Protein AF-A0A6P1CXA8-F1 (afdb_monomer_lite)

Organism: NCBI:txid135487

Structure (mmCIF, N/CA/C/O backbone):
data_AF-A0A6P1CXA8-F1
#
_entry.id   AF-A0A6P1CXA8-F1
#
loop_
_atom_site.group_PDB
_atom_site.id
_atom_site.type_symbol
_atom_site.label_atom_id
_atom_site.label_alt_id
_atom_site.label_comp_id
_atom_site.label_asym_id
_atom_site.label_entity_id
_atom_site.label_seq_id
_atom_site.pdbx_PDB_ins_code
_atom_site.Cartn_x
_atom_site.Cartn_y
_atom_site.Cartn_z
_atom_site.occupancy
_atom_site.B_iso_or_equiv
_atom_site.auth_seq_id
_atom_site.auth_comp_id
_atom_site.auth_asym_id
_atom_site.auth_atom_id
_atom_site.pdbx_PDB_model_num
ATOM 1 N N . ASP A 1 1 ? 8.301 2.973 -33.277 1.00 52.50 1 ASP A N 1
ATOM 2 C CA . ASP A 1 1 ? 8.075 2.014 -32.179 1.00 52.50 1 ASP A CA 1
ATOM 3 C C . ASP A 1 1 ? 9.432 1.577 -31.630 1.00 52.50 1 ASP A C 1
ATOM 5 O O . ASP A 1 1 ? 10.358 1.504 -32.428 1.00 52.50 1 ASP A O 1
ATOM 9 N N . ARG A 1 2 ? 9.529 1.312 -30.317 1.00 63.28 2 ARG A N 1
ATOM 10 C CA . ARG A 1 2 ? 10.730 1.072 -29.460 1.00 63.28 2 ARG A CA 1
ATOM 11 C C . ARG A 1 2 ? 11.282 2.288 -28.688 1.00 63.28 2 ARG A C 1
ATOM 13 O O . ARG A 1 2 ? 12.336 2.824 -28.995 1.00 63.28 2 ARG A O 1
ATOM 20 N N . GLY A 1 3 ? 10.557 2.681 -27.638 1.00 76.62 3 GLY A N 1
ATOM 21 C CA . GLY A 1 3 ? 11.050 3.566 -26.570 1.00 76.62 3 GLY A CA 1
ATOM 22 C C . GLY A 1 3 ? 11.523 2.787 -25.334 1.00 76.62 3 GLY A C 1
ATOM 23 O O . GLY A 1 3 ? 11.556 1.557 -25.342 1.00 76.62 3 GLY A O 1
ATOM 24 N N . ARG A 1 4 ? 11.826 3.503 -24.245 1.00 83.69 4 ARG A N 1
ATOM 25 C CA . ARG A 1 4 ? 12.276 2.951 -22.950 1.00 83.69 4 ARG A CA 1
ATOM 26 C C . ARG A 1 4 ? 11.354 1.841 -22.418 1.00 83.69 4 ARG A C 1
ATOM 28 O O . ARG A 1 4 ? 10.128 1.944 -22.518 1.00 83.69 4 ARG A O 1
ATOM 35 N N . ARG A 1 5 ? 11.938 0.792 -21.826 1.00 87.31 5 ARG A N 1
ATOM 36 C CA . ARG A 1 5 ? 11.239 -0.325 -21.162 1.00 87.31 5 ARG A CA 1
ATOM 37 C C . ARG A 1 5 ? 11.982 -0.731 -19.889 1.00 87.31 5 ARG A C 1
ATOM 39 O O . ARG A 1 5 ? 13.204 -0.643 -19.843 1.00 87.31 5 ARG A O 1
ATOM 46 N N . THR A 1 6 ? 11.239 -1.218 -18.900 1.00 88.75 6 THR A N 1
ATOM 47 C CA . THR A 1 6 ? 11.791 -1.776 -17.658 1.00 88.75 6 THR A CA 1
ATOM 48 C C . THR A 1 6 ? 11.460 -3.259 -17.590 1.00 88.75 6 THR A C 1
ATOM 50 O O . THR A 1 6 ? 10.306 -3.645 -17.782 1.00 88.75 6 THR A O 1
ATOM 53 N N . PHE A 1 7 ? 12.456 -4.087 -17.281 1.00 88.06 7 PHE A N 1
ATOM 54 C CA . PHE A 1 7 ? 12.311 -5.536 -17.155 1.00 88.06 7 PHE A CA 1
ATOM 55 C C . PHE A 1 7 ? 12.581 -5.972 -15.713 1.00 88.06 7 PHE A C 1
ATOM 57 O O . PHE A 1 7 ? 13.481 -5.455 -15.055 1.00 88.06 7 PHE A O 1
ATOM 64 N N . ARG A 1 8 ? 11.804 -6.938 -15.212 1.00 86.38 8 ARG A N 1
ATOM 65 C CA . ARG A 1 8 ? 12.091 -7.590 -13.926 1.00 86.38 8 ARG A CA 1
ATOM 66 C C . ARG A 1 8 ? 13.130 -8.674 -14.168 1.00 86.38 8 ARG A C 1
ATOM 68 O O . ARG A 1 8 ? 12.846 -9.606 -14.913 1.00 86.38 8 ARG A O 1
ATOM 75 N N . VAL A 1 9 ? 14.282 -8.567 -13.510 1.00 92.12 9 VAL A N 1
ATOM 76 C CA . VAL A 1 9 ? 15.401 -9.514 -13.665 1.00 92.12 9 VAL A CA 1
ATOM 77 C C . VAL A 1 9 ? 14.955 -10.960 -13.432 1.00 92.12 9 VAL A C 1
ATOM 79 O O . VAL A 1 9 ? 15.255 -11.827 -14.239 1.00 92.12 9 VAL A O 1
ATOM 82 N N . GLU A 1 10 ? 14.138 -11.208 -12.405 1.00 94.06 10 GLU A N 1
ATOM 83 C CA . GLU A 1 10 ? 13.606 -12.546 -12.082 1.00 94.06 10 GLU A CA 1
ATOM 84 C C . GLU A 1 10 ? 12.730 -13.175 -13.186 1.00 94.06 10 GLU A C 1
ATOM 86 O O . GLU A 1 10 ? 12.424 -14.360 -13.122 1.00 94.06 10 GLU A O 1
ATOM 91 N N . ARG A 1 11 ? 12.268 -12.385 -14.168 1.00 93.19 11 ARG A N 1
ATOM 92 C CA . ARG A 1 11 ? 11.423 -12.849 -15.281 1.00 93.19 11 ARG A CA 1
ATOM 93 C C . ARG A 1 11 ? 12.206 -13.096 -16.570 1.00 93.19 11 ARG A C 1
ATOM 95 O O . ARG A 1 11 ? 11.597 -13.432 -17.582 1.00 93.19 11 ARG A O 1
ATOM 102 N N . ILE A 1 12 ? 13.520 -12.897 -16.556 1.00 95.00 12 ILE A N 1
ATOM 103 C CA . ILE A 1 12 ? 14.384 -13.179 -17.700 1.00 95.00 12 ILE A CA 1
ATOM 104 C C . ILE A 1 12 ? 14.704 -14.674 -17.675 1.00 95.00 12 ILE A C 1
ATOM 106 O O . ILE A 1 12 ? 15.394 -15.144 -16.775 1.00 95.00 12 ILE A O 1
ATOM 110 N N . SER A 1 13 ? 14.181 -15.424 -18.646 1.00 96.94 13 SER A N 1
ATOM 111 C CA . SER A 1 13 ? 14.461 -16.859 -18.776 1.00 96.94 13 SER A CA 1
ATOM 112 C C . SER A 1 13 ? 15.841 -17.137 -19.370 1.00 96.94 13 SER A C 1
ATOM 114 O O . SER A 1 13 ? 16.468 -18.130 -19.023 1.00 96.94 13 SER A O 1
ATOM 116 N N . GLU A 1 14 ? 16.306 -16.267 -20.267 1.00 96.19 14 GLU A N 1
ATOM 117 C CA . GLU A 1 14 ? 17.584 -16.384 -20.964 1.00 96.19 14 GLU A CA 1
ATOM 118 C C . GLU A 1 14 ? 18.122 -14.989 -21.309 1.00 96.19 14 GLU A C 1
ATOM 120 O O . GLU A 1 14 ? 17.353 -14.074 -21.614 1.00 96.19 14 GLU A O 1
ATOM 125 N N . MET A 1 15 ? 19.445 -14.829 -21.260 1.00 93.94 15 MET A N 1
ATOM 126 C CA . MET A 1 15 ? 20.153 -13.615 -21.660 1.00 93.94 15 MET A CA 1
ATOM 127 C C . MET A 1 15 ? 21.355 -14.007 -22.520 1.00 93.94 15 MET A C 1
ATOM 129 O O . MET A 1 15 ? 22.243 -14.716 -22.052 1.00 93.94 15 MET A O 1
ATOM 133 N N . VAL A 1 16 ? 21.393 -13.521 -23.761 1.00 95.81 16 VAL A N 1
ATOM 134 C CA . VAL A 1 16 ? 22.492 -13.766 -24.704 1.00 95.81 16 VAL A C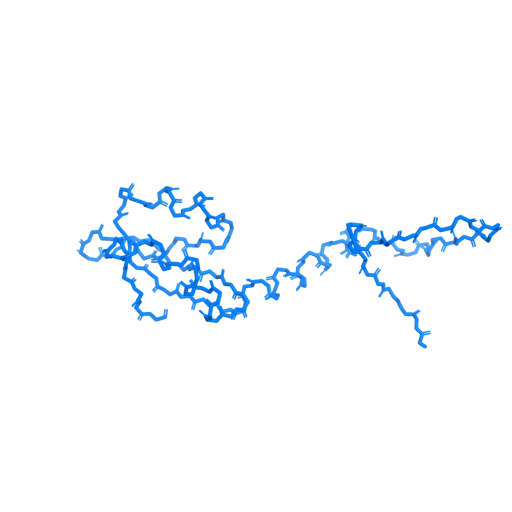A 1
ATOM 135 C C . VAL A 1 16 ? 23.256 -12.465 -24.916 1.00 95.81 16 VAL A C 1
ATOM 137 O O . VAL A 1 16 ? 22.669 -11.451 -25.290 1.00 95.81 16 VAL A O 1
ATOM 140 N N . VAL A 1 17 ? 24.567 -12.492 -24.678 1.00 94.38 17 VAL A N 1
ATOM 141 C CA . VAL A 1 17 ? 25.457 -11.367 -24.990 1.00 94.38 17 VAL A CA 1
ATOM 142 C C . VAL A 1 17 ? 25.752 -11.386 -26.487 1.00 94.38 17 VAL A C 1
ATOM 144 O O . VAL A 1 17 ? 26.207 -12.399 -27.017 1.00 94.38 17 VAL A O 1
ATOM 147 N N . THR A 1 18 ? 25.483 -10.277 -27.170 1.00 94.62 18 THR A N 1
ATOM 148 C CA . THR A 1 18 ? 25.767 -10.108 -28.600 1.00 94.62 18 THR A CA 1
ATOM 149 C C . THR A 1 18 ? 27.090 -9.366 -28.805 1.00 94.62 18 THR A C 1
ATOM 151 O O . THR A 1 18 ? 27.673 -8.830 -27.865 1.00 94.62 18 THR A O 1
ATOM 154 N N . ALA A 1 19 ? 27.574 -9.327 -30.049 1.00 95.81 19 ALA A N 1
ATOM 155 C CA . ALA A 1 19 ? 28.716 -8.492 -30.432 1.00 95.81 19 ALA A CA 1
ATOM 156 C C . ALA A 1 19 ? 28.318 -7.029 -30.729 1.00 95.81 19 ALA A C 1
ATOM 158 O O . ALA A 1 19 ? 29.151 -6.247 -31.179 1.00 95.81 19 ALA A O 1
ATOM 159 N N . GLU A 1 20 ? 27.047 -6.670 -30.532 1.00 94.88 20 GLU A N 1
ATOM 160 C CA . GLU A 1 20 ? 26.534 -5.328 -30.801 1.00 94.88 20 GLU A CA 1
ATOM 161 C C . GLU A 1 20 ? 26.816 -4.399 -29.617 1.00 94.88 20 GLU A C 1
ATOM 163 O O . GLU A 1 20 ? 26.610 -4.761 -28.457 1.00 94.88 20 GLU A O 1
ATOM 168 N N . THR A 1 21 ? 27.248 -3.175 -29.914 1.00 92.38 21 THR A N 1
ATOM 169 C CA . THR A 1 21 ? 27.422 -2.125 -28.907 1.00 92.38 21 THR A CA 1
ATOM 170 C C . THR A 1 21 ? 26.118 -1.354 -28.741 1.00 92.38 21 THR A C 1
ATOM 172 O O . THR A 1 21 ? 25.514 -0.929 -29.724 1.00 92.38 21 THR A O 1
ATOM 175 N N . ALA A 1 22 ? 25.695 -1.151 -27.494 1.00 88.12 22 ALA A N 1
ATOM 176 C CA . ALA A 1 22 ? 24.591 -0.260 -27.163 1.00 88.12 22 ALA A CA 1
ATOM 177 C C . ALA A 1 22 ? 25.138 1.081 -26.660 1.00 88.12 22 ALA A C 1
ATOM 179 O O . ALA A 1 22 ? 25.819 1.123 -25.634 1.00 88.12 22 ALA A O 1
ATOM 180 N N . ASP A 1 23 ? 24.798 2.170 -27.347 1.00 89.12 23 ASP A N 1
ATOM 181 C CA . ASP A 1 23 ? 25.140 3.522 -26.910 1.00 89.12 23 ASP A CA 1
ATOM 182 C C . ASP A 1 23 ? 24.076 4.057 -25.947 1.00 89.12 23 ASP A C 1
ATOM 184 O O . ASP A 1 23 ? 22.873 4.044 -26.229 1.00 89.12 23 ASP A O 1
ATOM 188 N N . ARG A 1 24 ? 24.516 4.538 -24.781 1.00 87.31 24 ARG A N 1
ATOM 189 C CA . ARG A 1 24 ? 23.638 5.241 -23.842 1.00 87.31 24 ARG A CA 1
ATOM 190 C C . ARG A 1 24 ? 23.393 6.661 -24.373 1.00 87.31 24 ARG A C 1
ATOM 192 O O . ARG A 1 24 ? 24.377 7.359 -24.604 1.00 87.31 24 ARG A O 1
ATOM 199 N N . PRO A 1 25 ? 22.133 7.120 -24.497 1.00 90.00 25 PRO A N 1
ATOM 200 C CA . PRO A 1 25 ? 21.851 8.504 -24.876 1.00 90.00 25 PRO A CA 1
ATOM 201 C C . PRO A 1 25 ? 22.510 9.495 -23.906 1.00 90.00 25 PRO A C 1
ATOM 203 O O . PRO A 1 25 ? 22.459 9.287 -22.690 1.00 90.00 25 PRO A O 1
ATOM 206 N N . GLU A 1 26 ? 23.127 10.555 -24.434 1.00 89.69 26 GLU A N 1
ATOM 207 C CA . GLU A 1 26 ? 23.880 11.542 -23.639 1.00 89.69 26 GLU A CA 1
ATOM 208 C C . GLU A 1 26 ? 23.001 12.282 -22.620 1.00 89.69 26 GLU A C 1
ATOM 210 O O . GLU A 1 26 ? 23.459 12.634 -21.535 1.00 89.69 26 GLU A O 1
ATOM 215 N N . ASP A 1 27 ? 21.724 12.464 -22.943 1.00 90.44 27 ASP A N 1
ATOM 216 C CA . ASP A 1 27 ? 20.710 13.130 -22.129 1.00 90.44 27 ASP A CA 1
ATOM 217 C C . ASP A 1 27 ? 19.970 12.180 -21.169 1.00 90.44 27 ASP A C 1
ATOM 219 O O . ASP A 1 27 ? 19.047 12.592 -20.465 1.00 90.44 27 ASP A O 1
ATOM 223 N N . PHE A 1 28 ? 20.355 10.899 -21.102 1.00 89.38 28 PHE A N 1
ATOM 224 C CA . PHE A 1 28 ? 19.676 9.935 -20.241 1.00 89.38 28 PHE A CA 1
ATOM 225 C C . PHE A 1 28 ? 20.116 10.052 -18.775 1.00 89.38 28 PHE A C 1
ATOM 227 O O . PHE A 1 28 ? 21.146 9.494 -18.373 1.00 89.38 28 PHE A O 1
ATOM 234 N N . ASP A 1 29 ? 19.278 10.674 -17.944 1.00 92.06 29 ASP A N 1
ATOM 235 C CA . ASP A 1 29 ? 19.383 10.613 -16.483 1.00 92.06 29 ASP A CA 1
ATOM 236 C C . ASP A 1 29 ? 18.782 9.297 -15.948 1.00 92.06 29 ASP A C 1
ATOM 238 O O . ASP A 1 29 ? 17.577 9.041 -16.022 1.00 92.06 29 ASP A O 1
ATOM 242 N N . LEU A 1 30 ? 19.641 8.438 -15.384 1.00 89.75 30 LEU A N 1
ATOM 243 C CA . LEU A 1 30 ? 19.224 7.153 -14.816 1.00 89.75 30 LEU A CA 1
ATOM 244 C C . LEU A 1 30 ? 18.413 7.326 -13.527 1.00 89.75 30 LEU A C 1
ATOM 246 O O . LEU A 1 30 ? 17.487 6.552 -13.294 1.00 89.75 30 LEU A O 1
ATOM 250 N N . SER A 1 31 ? 18.768 8.299 -12.691 1.00 92.00 31 SER A N 1
ATOM 251 C CA . SER A 1 31 ? 18.114 8.530 -11.403 1.00 92.00 31 SER A CA 1
ATOM 252 C C . SER A 1 31 ? 16.689 9.018 -11.624 1.00 92.00 31 SER A C 1
ATOM 254 O O . SER A 1 31 ? 15.756 8.474 -11.035 1.00 92.00 31 SER A O 1
ATOM 256 N N . GLU A 1 32 ? 16.511 9.976 -12.536 1.00 92.00 32 GLU A N 1
ATOM 257 C CA . GLU A 1 32 ? 15.187 10.472 -12.914 1.00 92.00 32 GLU A CA 1
ATOM 258 C C . GLU A 1 32 ? 14.344 9.364 -13.561 1.00 92.00 32 GLU A C 1
ATOM 260 O O . GLU A 1 32 ? 13.201 9.121 -13.164 1.00 92.00 32 GLU A O 1
ATOM 265 N N . ALA A 1 33 ? 14.917 8.628 -14.519 1.00 90.31 33 ALA A N 1
ATOM 266 C CA . ALA A 1 33 ? 14.224 7.528 -15.179 1.00 90.31 33 ALA A CA 1
ATOM 267 C C . ALA A 1 33 ? 13.799 6.430 -14.194 1.00 90.31 33 ALA A C 1
ATOM 269 O O . ALA A 1 33 ? 12.707 5.872 -14.321 1.00 90.31 33 ALA A O 1
ATOM 270 N N . TRP A 1 34 ? 14.647 6.119 -13.214 1.00 90.56 34 TRP A N 1
ATOM 271 C CA . TRP A 1 34 ? 14.336 5.139 -12.183 1.00 90.56 34 TRP A CA 1
ATOM 272 C C . TRP A 1 34 ? 13.237 5.630 -11.241 1.00 90.56 34 TRP A C 1
ATOM 274 O O . TRP A 1 34 ? 12.312 4.870 -10.955 1.00 90.56 34 TRP A O 1
ATOM 284 N N . GLN A 1 35 ? 13.279 6.900 -10.827 1.00 89.88 35 GLN A N 1
ATOM 285 C CA . GLN A 1 35 ? 12.235 7.498 -9.996 1.00 89.88 35 GLN A CA 1
ATOM 286 C C . GLN A 1 35 ? 10.866 7.418 -10.684 1.00 89.88 35 GLN A C 1
ATOM 288 O O . GLN A 1 35 ? 9.917 6.919 -10.088 1.00 89.88 35 GLN A O 1
ATOM 293 N N . GLN A 1 36 ? 10.785 7.772 -11.971 1.00 89.38 36 GLN A N 1
ATOM 294 C CA . GLN A 1 36 ? 9.546 7.673 -12.756 1.00 89.38 36 GLN A CA 1
ATOM 295 C C . GLN A 1 36 ? 8.995 6.237 -12.814 1.00 89.38 36 GLN A C 1
ATOM 297 O O . GLN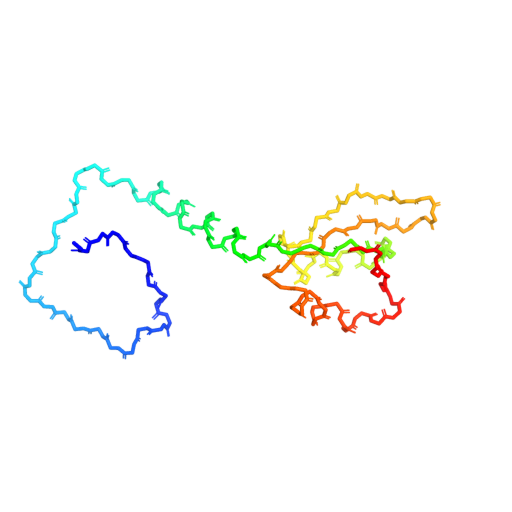 A 1 36 ? 7.787 6.020 -12.739 1.00 89.38 36 GLN A O 1
ATOM 302 N N . VAL A 1 37 ? 9.873 5.238 -12.953 1.00 88.06 37 VAL A N 1
ATOM 303 C CA . VAL A 1 37 ? 9.481 3.819 -12.961 1.00 88.06 37 VAL A CA 1
ATOM 304 C C . VAL A 1 37 ? 8.953 3.388 -11.597 1.00 88.06 37 VAL A C 1
ATOM 306 O O . VAL A 1 37 ? 7.937 2.695 -11.535 1.00 88.06 37 VAL A O 1
ATOM 309 N N . VAL A 1 38 ? 9.626 3.780 -10.513 1.00 85.88 38 VAL A N 1
ATOM 310 C CA . VAL A 1 38 ? 9.177 3.488 -9.148 1.00 85.88 38 VAL A CA 1
ATOM 311 C C . VAL A 1 38 ? 7.820 4.134 -8.901 1.00 85.88 38 VAL A C 1
ATOM 313 O O . VAL A 1 38 ? 6.898 3.428 -8.507 1.00 85.88 38 VAL A O 1
ATOM 316 N N . ASP A 1 39 ? 7.665 5.418 -9.212 1.00 85.44 39 ASP A N 1
ATOM 317 C CA . ASP A 1 39 ? 6.418 6.160 -9.019 1.00 85.44 39 ASP A CA 1
ATOM 318 C C . ASP A 1 39 ? 5.257 5.524 -9.788 1.00 85.44 39 ASP A C 1
ATOM 320 O O . ASP A 1 39 ? 4.172 5.334 -9.239 1.00 85.44 39 ASP A O 1
ATOM 324 N N . GLU A 1 40 ? 5.486 5.106 -11.034 1.00 83.44 40 GLU A N 1
ATOM 325 C CA . GLU A 1 40 ? 4.467 4.433 -11.839 1.00 83.44 40 GLU A CA 1
ATOM 326 C C . GLU A 1 40 ? 4.099 3.051 -11.277 1.00 83.44 40 GLU A C 1
ATOM 328 O O . GLU A 1 40 ? 2.927 2.660 -11.257 1.00 83.44 40 GLU A O 1
ATOM 333 N N . VAL A 1 41 ? 5.080 2.293 -10.781 1.00 79.81 41 VAL A N 1
ATOM 334 C CA . VAL A 1 41 ? 4.830 1.015 -10.102 1.00 79.81 41 VAL A CA 1
ATOM 335 C C . VAL A 1 41 ? 4.079 1.236 -8.784 1.00 79.81 41 VAL A C 1
ATOM 337 O O . VAL A 1 41 ? 3.170 0.465 -8.468 1.00 79.81 41 VAL A O 1
ATOM 340 N N . GLU A 1 42 ? 4.398 2.292 -8.037 1.00 77.94 42 GLU A N 1
ATOM 341 C CA . GLU A 1 42 ? 3.714 2.654 -6.794 1.00 77.94 42 GLU A CA 1
ATOM 342 C C . GLU A 1 42 ? 2.285 3.111 -7.007 1.00 77.94 42 GLU A C 1
ATOM 344 O O . GLU A 1 42 ? 1.387 2.674 -6.280 1.00 77.94 42 GLU A O 1
ATOM 349 N N . ARG A 1 43 ? 2.055 3.922 -8.038 1.00 75.12 43 ARG A N 1
ATOM 350 C CA . ARG A 1 43 ? 0.723 4.364 -8.437 1.00 75.12 43 ARG A CA 1
ATOM 351 C C . ARG A 1 43 ? -0.182 3.166 -8.694 1.00 75.12 43 ARG A C 1
ATOM 353 O O . ARG A 1 43 ? -1.299 3.130 -8.190 1.00 75.12 43 ARG A O 1
ATOM 360 N N . HIS A 1 44 ? 0.313 2.153 -9.406 1.00 72.44 44 HIS A N 1
ATOM 361 C CA . HIS A 1 44 ? -0.426 0.910 -9.632 1.00 72.44 44 HIS A CA 1
ATOM 362 C C . HIS A 1 44 ? -0.628 0.073 -8.362 1.00 72.44 44 HIS A C 1
ATOM 364 O O . HIS A 1 44 ? -1.613 -0.655 -8.259 1.00 72.44 44 HIS A O 1
ATOM 370 N N . ARG A 1 45 ? 0.292 0.150 -7.394 1.00 71.31 45 ARG A N 1
ATOM 371 C CA . ARG A 1 45 ? 0.218 -0.612 -6.138 1.00 71.31 45 ARG A CA 1
ATOM 372 C C . ARG A 1 45 ? -0.689 0.008 -5.078 1.00 71.31 45 ARG A C 1
ATOM 374 O O . ARG A 1 45 ? -1.052 -0.701 -4.147 1.00 71.31 45 ARG A O 1
ATOM 381 N N . SER A 1 46 ? -1.089 1.268 -5.239 1.00 77.69 46 SER A N 1
ATOM 382 C CA . SER A 1 46 ? -1.912 2.002 -4.267 1.00 77.69 46 SER A CA 1
ATOM 383 C C . SER A 1 46 ? -3.194 2.599 -4.866 1.00 77.69 46 SER A C 1
ATOM 385 O O . SER A 1 46 ? -3.683 3.613 -4.375 1.00 77.69 46 SER A O 1
ATOM 387 N N . THR A 1 47 ? -3.745 2.002 -5.927 1.00 85.12 47 THR A N 1
ATOM 388 C CA . THR A 1 47 ? -4.956 2.506 -6.608 1.00 85.12 47 THR A CA 1
ATOM 389 C C . THR A 1 47 ? -6.230 2.378 -5.776 1.00 85.12 47 THR A C 1
ATOM 391 O O . THR A 1 47 ? -7.157 3.158 -5.969 1.00 85.12 47 THR A O 1
ATOM 394 N N . THR A 1 48 ? -6.299 1.398 -4.873 1.00 91.88 48 THR A N 1
ATOM 395 C CA . THR A 1 48 ? -7.432 1.184 -3.965 1.00 91.88 48 THR A CA 1
ATOM 396 C C . THR A 1 48 ? -6.972 1.378 -2.528 1.00 91.88 48 THR A C 1
ATOM 398 O O . THR A 1 48 ? -5.875 0.953 -2.167 1.00 91.88 48 THR A O 1
ATOM 401 N N . ALA A 1 49 ? -7.820 1.984 -1.701 1.00 93.94 49 ALA A N 1
ATOM 402 C CA . ALA A 1 49 ? -7.606 2.125 -0.268 1.00 93.94 49 ALA A CA 1
ATOM 403 C C . ALA A 1 49 ? -8.824 1.590 0.488 1.00 93.94 49 ALA A C 1
ATOM 405 O O . ALA A 1 49 ? -9.944 1.829 0.049 1.00 93.94 49 ALA A O 1
ATOM 406 N N . ALA A 1 50 ? -8.596 0.925 1.620 1.00 96.81 50 ALA A N 1
ATOM 407 C CA . ALA A 1 50 ? -9.616 0.736 2.644 1.00 96.81 50 ALA A CA 1
ATOM 408 C C . ALA A 1 50 ? -9.257 1.550 3.885 1.00 96.81 50 ALA A C 1
ATOM 410 O O . ALA A 1 50 ? -8.103 1.560 4.326 1.00 96.81 50 ALA A O 1
ATOM 411 N N . THR A 1 51 ? -10.254 2.203 4.459 1.00 97.94 51 THR A N 1
ATOM 412 C CA . THR A 1 51 ? -10.187 2.827 5.772 1.00 97.94 51 THR A CA 1
ATOM 413 C C . THR A 1 51 ? -10.512 1.779 6.818 1.00 97.94 51 THR A C 1
ATOM 415 O O . THR A 1 51 ? -11.562 1.134 6.780 1.00 97.94 51 THR A O 1
ATOM 418 N N . VAL A 1 52 ? -9.603 1.620 7.770 1.00 98.06 52 VAL A N 1
ATOM 419 C CA . VAL A 1 52 ? -9.707 0.620 8.822 1.00 98.06 52 VAL A CA 1
ATOM 420 C C . VAL A 1 52 ? -9.533 1.237 10.197 1.00 98.06 52 VAL A C 1
ATOM 422 O O . VAL A 1 52 ? -8.746 2.168 10.386 1.00 98.06 52 VAL A O 1
ATOM 425 N N . LEU A 1 53 ? -10.263 0.697 11.166 1.00 98.31 53 LEU A N 1
ATOM 426 C CA . LEU A 1 53 ? -10.137 1.029 12.577 1.00 98.31 53 LEU A CA 1
ATOM 427 C C . LEU A 1 53 ? -9.459 -0.135 13.292 1.00 98.31 53 LEU A C 1
ATOM 429 O O . LEU A 1 53 ? -9.894 -1.283 13.192 1.00 98.31 53 LEU A O 1
ATOM 433 N N . ILE A 1 54 ? -8.389 0.164 14.022 1.00 98.25 54 ILE A N 1
ATOM 434 C CA . ILE A 1 54 ? -7.601 -0.829 14.754 1.00 98.25 54 ILE A CA 1
ATOM 435 C C . ILE A 1 54 ? -7.229 -0.302 16.138 1.00 98.25 54 ILE A C 1
ATOM 437 O O . ILE A 1 54 ? -7.037 0.896 16.327 1.00 98.25 54 ILE A O 1
ATOM 441 N N . SER A 1 55 ? -7.103 -1.181 17.132 1.00 97.88 55 SER A N 1
ATOM 442 C CA . SER A 1 55 ? -6.609 -0.758 18.447 1.00 97.88 55 SER A CA 1
ATOM 443 C C . SER A 1 55 ? -5.170 -0.229 18.364 1.00 97.88 55 SER A C 1
ATOM 445 O O . SER A 1 55 ? -4.335 -0.766 17.627 1.00 97.88 55 SER A O 1
ATOM 447 N N . ALA A 1 56 ? -4.839 0.773 19.184 1.00 96.56 56 ALA A N 1
ATOM 448 C CA . ALA A 1 56 ? -3.478 1.313 19.265 1.00 96.56 56 ALA A CA 1
ATOM 449 C C . ALA A 1 56 ? -2.423 0.231 19.577 1.00 96.56 56 ALA A C 1
ATOM 451 O O . ALA A 1 56 ? -1.293 0.304 19.098 1.00 96.56 56 ALA A O 1
ATOM 452 N N . ARG A 1 57 ? -2.812 -0.817 20.319 1.00 97.00 57 ARG A N 1
ATOM 453 C CA . ARG A 1 57 ? -1.961 -1.969 20.651 1.00 97.00 57 ARG A CA 1
ATOM 454 C C . ARG A 1 57 ? -1.512 -2.759 19.419 1.00 97.00 57 ARG A C 1
ATOM 456 O O . ARG A 1 57 ? -0.396 -3.267 19.404 1.00 97.00 57 ARG A O 1
ATOM 463 N N . LEU A 1 58 ? -2.378 -2.898 18.417 1.00 97.81 58 LEU A N 1
ATOM 464 C CA . LEU A 1 58 ? -2.117 -3.721 17.232 1.00 97.81 58 LEU A CA 1
ATOM 465 C C . LEU A 1 58 ? -1.568 -2.916 16.047 1.00 97.81 58 LEU A C 1
ATOM 467 O O . LEU A 1 58 ? -1.029 -3.501 15.107 1.00 97.81 58 LEU A O 1
ATOM 471 N N . LEU A 1 59 ? -1.638 -1.584 16.107 1.00 97.50 59 LEU A N 1
ATOM 472 C CA . LEU A 1 59 ? -1.127 -0.693 15.067 1.00 97.50 59 LEU A CA 1
ATOM 473 C C . LEU A 1 59 ? 0.329 -0.990 14.642 1.00 97.50 59 LEU A C 1
ATOM 475 O O . LEU A 1 59 ? 0.579 -1.012 13.435 1.00 97.50 59 LEU A O 1
ATOM 479 N N . PRO A 1 60 ? 1.299 -1.251 15.548 1.00 97.75 60 PRO A N 1
ATOM 480 C CA . PRO A 1 60 ? 2.673 -1.541 15.133 1.00 97.75 60 PRO A CA 1
ATOM 481 C C . PRO A 1 60 ? 2.785 -2.801 14.266 1.00 97.75 60 PRO A C 1
ATOM 483 O O . PRO A 1 60 ? 3.588 -2.836 13.336 1.00 97.75 60 PRO A O 1
ATOM 486 N N . ILE A 1 61 ? 1.947 -3.807 14.534 1.00 97.69 61 ILE A N 1
ATOM 487 C CA . ILE A 1 61 ? 1.906 -5.063 13.777 1.00 97.69 61 ILE A CA 1
ATOM 488 C C . ILE A 1 61 ? 1.335 -4.798 12.380 1.00 97.69 61 ILE A C 1
ATOM 490 O O . ILE A 1 61 ? 1.933 -5.207 11.386 1.00 97.69 61 ILE A O 1
ATOM 494 N N . LEU A 1 62 ? 0.238 -4.036 12.289 1.00 96.62 62 LEU A N 1
ATOM 495 C CA . LEU A 1 62 ? -0.359 -3.663 11.004 1.00 96.62 62 LEU A CA 1
ATOM 496 C C . LEU A 1 62 ? 0.625 -2.853 10.150 1.00 96.62 62 LEU A C 1
ATOM 498 O O . LEU A 1 62 ? 0.808 -3.145 8.971 1.00 96.62 62 LEU A O 1
ATOM 502 N N . ARG A 1 63 ? 1.315 -1.871 10.743 1.00 96.81 63 ARG A N 1
ATOM 503 C CA . ARG A 1 63 ? 2.342 -1.082 10.044 1.00 96.81 63 ARG A CA 1
ATOM 504 C C . ARG A 1 63 ? 3.503 -1.940 9.560 1.00 96.81 63 ARG A C 1
ATOM 506 O O . ARG A 1 63 ? 3.984 -1.722 8.454 1.00 96.81 63 ARG A O 1
ATOM 513 N N . ASN A 1 64 ? 3.952 -2.901 10.364 1.00 96.56 64 ASN A N 1
ATOM 514 C CA . ASN A 1 64 ? 5.031 -3.796 9.962 1.00 96.56 64 ASN A CA 1
ATOM 515 C C . ASN A 1 64 ? 4.622 -4.671 8.767 1.00 96.56 64 ASN A C 1
ATOM 517 O O . ASN A 1 64 ? 5.373 -4.758 7.801 1.00 96.56 64 ASN A O 1
ATOM 521 N N . GLN A 1 65 ? 3.416 -5.246 8.797 1.00 94.88 65 GLN A N 1
ATOM 522 C CA . GLN A 1 65 ? 2.939 -6.142 7.743 1.00 94.88 65 GLN A CA 1
ATOM 523 C C . GLN A 1 65 ? 2.666 -5.419 6.416 1.00 94.88 65 GLN A C 1
ATOM 525 O O . GLN A 1 65 ? 2.976 -5.951 5.353 1.00 94.88 65 GLN A O 1
ATOM 530 N N . GLN A 1 66 ? 2.084 -4.218 6.464 1.00 93.31 66 GLN A N 1
ATOM 531 C CA . GLN A 1 66 ? 1.702 -3.472 5.258 1.00 93.31 66 GLN A CA 1
ATOM 532 C C . GLN A 1 66 ? 2.805 -2.520 4.762 1.00 93.31 66 GLN A C 1
ATOM 534 O O . GLN A 1 66 ? 2.768 -2.040 3.626 1.00 93.31 66 GLN A O 1
ATOM 539 N N . GLY A 1 67 ? 3.796 -2.219 5.606 1.00 92.44 67 GLY A N 1
ATOM 540 C CA . GLY A 1 67 ? 4.866 -1.277 5.301 1.00 92.44 67 GLY A CA 1
ATOM 541 C C . GLY A 1 67 ? 4.319 0.090 4.882 1.00 92.44 67 GLY A C 1
ATOM 542 O O . GLY A 1 67 ? 3.448 0.666 5.531 1.00 92.44 67 GLY A O 1
ATOM 543 N N . ARG A 1 68 ? 4.813 0.600 3.752 1.00 89.19 68 ARG A N 1
ATOM 544 C CA . ARG A 1 68 ? 4.386 1.884 3.162 1.00 89.19 68 ARG A CA 1
ATOM 545 C C . ARG A 1 68 ? 2.927 1.918 2.688 1.00 89.19 68 ARG A C 1
ATOM 547 O O . ARG A 1 68 ? 2.417 2.997 2.419 1.00 89.19 68 ARG A O 1
ATOM 554 N N . HIS A 1 69 ? 2.266 0.764 2.578 1.00 92.69 69 HIS A N 1
ATOM 555 C CA . HIS A 1 69 ? 0.858 0.666 2.190 1.00 92.69 69 HIS A CA 1
ATOM 556 C C . HIS A 1 69 ? -0.089 0.831 3.386 1.00 92.69 69 HIS A C 1
ATOM 558 O O . HIS A 1 69 ? -1.280 0.585 3.258 1.00 92.69 69 HIS A O 1
ATOM 564 N N . CYS A 1 70 ? 0.425 1.246 4.547 1.00 95.50 70 CYS A N 1
ATOM 565 C CA . CYS A 1 70 ? -0.347 1.589 5.734 1.00 95.50 70 CYS A CA 1
ATOM 566 C C . CYS A 1 70 ? -0.055 3.035 6.144 1.00 95.50 70 CYS A C 1
ATOM 568 O O . CYS A 1 70 ? 1.050 3.369 6.578 1.00 95.50 70 CYS A O 1
ATOM 570 N N . VAL A 1 71 ? -1.063 3.893 5.997 1.00 95.25 71 VAL A N 1
ATOM 571 C CA . VAL A 1 71 ? -1.007 5.310 6.367 1.00 95.25 71 VAL A CA 1
ATOM 572 C C . VAL A 1 71 ? -1.859 5.529 7.605 1.00 95.25 71 VAL A C 1
ATOM 574 O O . VAL A 1 71 ? -3.032 5.176 7.617 1.00 95.25 71 VAL A O 1
ATOM 577 N N . VAL A 1 72 ? -1.274 6.100 8.653 1.00 96.94 72 VAL A N 1
ATOM 578 C CA . VAL A 1 72 ? -1.969 6.352 9.919 1.00 96.94 72 VAL A CA 1
ATOM 579 C C . VAL A 1 72 ? -2.581 7.744 9.8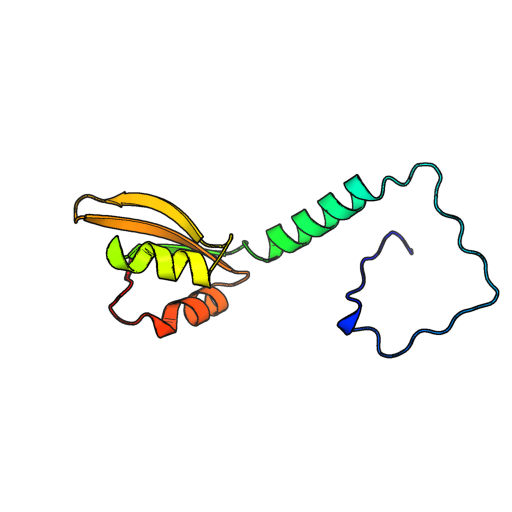80 1.00 96.94 72 VAL A C 1
ATOM 581 O O . VAL A 1 72 ? -1.842 8.722 9.804 1.00 96.94 72 VAL A O 1
ATOM 584 N N . ASP A 1 73 ? -3.908 7.826 9.958 1.00 95.94 73 ASP A N 1
ATOM 585 C CA . ASP A 1 73 ? -4.624 9.105 9.967 1.00 95.94 73 ASP A CA 1
ATOM 586 C C . ASP A 1 73 ? -4.769 9.659 11.399 1.00 95.94 73 ASP A C 1
ATOM 588 O O . ASP A 1 73 ? -4.841 10.870 11.586 1.00 95.94 73 ASP A O 1
ATOM 592 N N . GLY A 1 74 ? -4.756 8.788 12.418 1.00 95.56 74 GLY A N 1
ATOM 593 C CA . GLY A 1 74 ? -4.736 9.178 13.833 1.00 95.56 74 GLY A CA 1
ATOM 594 C C . GLY A 1 74 ? -5.822 8.509 14.683 1.00 95.56 74 GLY A C 1
ATOM 595 O O . GLY A 1 74 ? -6.559 7.656 14.185 1.00 95.56 74 GLY A O 1
ATOM 596 N N . PRO A 1 75 ? -5.900 8.837 15.984 1.00 97.25 75 PRO A N 1
ATOM 597 C CA . PRO A 1 75 ? -6.936 8.312 16.868 1.00 97.25 75 PRO A CA 1
ATOM 598 C C . PRO A 1 75 ? -8.332 8.839 16.504 1.00 97.25 75 PRO A C 1
ATOM 600 O O . PRO A 1 75 ? -8.471 9.938 15.969 1.00 97.25 75 PRO A O 1
ATOM 603 N N . ILE A 1 76 ? -9.358 8.056 16.830 1.00 96.75 76 ILE A N 1
ATOM 604 C CA . ILE A 1 76 ? -10.775 8.443 16.789 1.00 96.75 76 ILE A CA 1
ATOM 605 C C . ILE A 1 76 ? -11.379 8.407 18.202 1.00 96.75 76 ILE A C 1
ATOM 607 O O . ILE A 1 76 ? -10.747 7.914 19.138 1.00 96.75 76 ILE A O 1
ATOM 611 N N . ASP A 1 77 ? -12.607 8.907 18.352 1.00 94.25 77 ASP A N 1
ATOM 612 C CA . ASP A 1 77 ? -13.255 9.151 19.652 1.00 94.25 77 ASP A CA 1
ATOM 613 C C . ASP A 1 77 ? -13.375 7.910 20.554 1.00 94.25 77 ASP A C 1
ATOM 615 O O . ASP A 1 77 ? -13.352 8.027 21.776 1.00 94.25 77 ASP A O 1
ATOM 619 N N . ASP A 1 78 ? -13.456 6.710 19.974 1.00 92.81 78 ASP A N 1
ATOM 620 C CA . ASP A 1 78 ? -13.547 5.449 20.724 1.00 92.81 78 ASP A CA 1
ATOM 621 C C . ASP A 1 78 ? -12.181 4.855 21.135 1.00 92.81 78 ASP A C 1
ATOM 623 O O . ASP A 1 78 ? -12.104 3.736 21.646 1.00 92.81 78 ASP A O 1
ATOM 627 N N . GLY A 1 79 ? -11.089 5.594 20.913 1.00 91.69 79 GLY A N 1
ATOM 628 C CA . GLY A 1 79 ? -9.727 5.196 21.272 1.00 91.69 79 GLY A CA 1
ATOM 629 C C . GLY A 1 79 ? -9.041 4.265 20.267 1.00 91.69 79 GLY A C 1
ATOM 630 O O . GLY A 1 79 ? -7.879 3.892 20.469 1.00 91.69 79 GLY A O 1
ATOM 631 N N . ARG A 1 80 ? -9.708 3.889 19.170 1.00 97.88 80 ARG A N 1
ATOM 632 C CA . ARG A 1 80 ? -9.068 3.197 18.043 1.00 97.88 80 ARG A CA 1
ATOM 633 C C . ARG A 1 80 ? -8.315 4.179 17.156 1.00 97.88 80 ARG A C 1
ATOM 635 O O . ARG A 1 80 ? -8.473 5.391 17.243 1.00 97.88 80 ARG A O 1
ATOM 642 N N . ILE A 1 81 ? -7.472 3.637 16.289 1.00 98.44 81 ILE A N 1
ATOM 643 C CA . ILE A 1 81 ? -6.681 4.382 15.320 1.00 98.44 81 ILE A CA 1
ATOM 644 C C . ILE A 1 81 ? -7.266 4.150 13.932 1.00 98.44 81 ILE A C 1
ATOM 646 O O . ILE A 1 81 ? -7.377 3.005 13.484 1.00 98.44 81 ILE A O 1
ATOM 650 N N . ARG A 1 82 ? -7.603 5.239 13.240 1.00 98.25 82 ARG A N 1
ATOM 651 C CA . ARG A 1 82 ? -7.956 5.225 11.824 1.00 98.25 82 ARG A CA 1
ATOM 652 C C . ARG A 1 82 ? -6.694 5.133 10.979 1.00 98.25 82 ARG A C 1
ATOM 654 O O . ARG A 1 82 ? -5.731 5.878 11.171 1.00 98.25 82 ARG A O 1
ATOM 661 N N . THR A 1 83 ? -6.712 4.196 10.045 1.00 97.94 83 THR A N 1
ATOM 662 C CA . THR A 1 83 ? -5.594 3.887 9.156 1.00 97.94 83 THR A CA 1
ATOM 663 C C . THR A 1 83 ? -6.130 3.636 7.751 1.00 97.94 83 THR A C 1
ATOM 665 O O . THR A 1 83 ? -7.232 3.113 7.602 1.00 97.94 83 THR A O 1
ATOM 668 N N . ARG A 1 84 ? -5.354 3.949 6.714 1.00 97.06 84 ARG A N 1
ATOM 669 C CA . ARG A 1 84 ? -5.635 3.549 5.332 1.00 97.06 84 ARG A CA 1
ATOM 670 C C . ARG A 1 84 ? -4.667 2.469 4.889 1.00 97.06 84 ARG A C 1
ATOM 672 O O . ARG A 1 84 ? -3.455 2.663 4.972 1.00 97.06 84 ARG A O 1
ATOM 679 N N . VAL A 1 85 ? -5.211 1.360 4.398 1.00 96.25 85 VAL A N 1
ATOM 680 C CA . VAL A 1 85 ? -4.448 0.257 3.804 1.00 96.25 85 VAL A CA 1
ATOM 681 C C . VAL A 1 85 ? -4.658 0.262 2.296 1.00 96.25 85 VAL A C 1
ATOM 683 O O . VAL A 1 85 ? -5.804 0.263 1.847 1.00 96.25 85 VAL A O 1
ATOM 686 N N . THR A 1 86 ? -3.576 0.298 1.516 1.00 94.94 86 THR A N 1
ATOM 687 C CA . THR A 1 86 ? -3.643 0.398 0.051 1.00 94.94 86 THR A CA 1
ATOM 688 C C . THR A 1 86 ? -3.214 -0.881 -0.664 1.00 94.94 86 THR A C 1
ATOM 690 O O . THR A 1 86 ? -2.295 -1.582 -0.247 1.00 94.94 86 THR A O 1
ATOM 693 N N . ALA A 1 87 ? -3.879 -1.185 -1.778 1.00 92.12 87 ALA A N 1
ATOM 694 C CA . ALA A 1 87 ? -3.486 -2.251 -2.696 1.00 92.12 87 ALA A CA 1
ATOM 695 C C . ALA A 1 87 ? -3.989 -1.951 -4.126 1.00 92.12 87 ALA A C 1
ATOM 697 O O . ALA A 1 87 ? -4.819 -1.058 -4.310 1.00 92.12 87 ALA A O 1
ATOM 698 N N . PRO A 1 88 ? -3.553 -2.709 -5.155 1.00 90.00 88 PRO A N 1
ATOM 699 C CA . PRO A 1 88 ? -4.034 -2.526 -6.528 1.00 90.00 88 PRO A CA 1
ATOM 700 C C . PRO A 1 88 ? -5.545 -2.730 -6.730 1.00 90.00 88 PRO A C 1
ATOM 702 O O . PRO A 1 88 ? -6.121 -2.211 -7.684 1.00 90.00 88 PRO A O 1
ATOM 705 N N . THR A 1 89 ? -6.191 -3.546 -5.892 1.00 91.38 89 THR A N 1
ATOM 706 C CA . THR A 1 89 ? -7.616 -3.891 -6.024 1.00 91.38 89 THR A CA 1
ATOM 707 C C . THR A 1 89 ? -8.258 -4.101 -4.656 1.00 91.38 89 THR A C 1
ATOM 709 O O . THR A 1 89 ? -7.581 -4.504 -3.708 1.00 91.38 89 THR A O 1
ATOM 712 N N . ALA A 1 90 ? -9.580 -3.923 -4.568 1.00 93.12 90 ALA A N 1
ATOM 713 C CA . ALA A 1 90 ? -10.348 -4.208 -3.353 1.00 93.12 90 ALA A CA 1
ATOM 714 C C . ALA A 1 90 ? -10.191 -5.665 -2.882 1.00 93.12 90 ALA A C 1
ATOM 716 O O . ALA A 1 90 ? -10.079 -5.919 -1.686 1.00 93.12 90 ALA A O 1
ATOM 717 N N . TRP A 1 91 ? -10.102 -6.619 -3.815 1.00 95.19 91 TRP A N 1
ATOM 718 C CA . TRP A 1 91 ? -9.845 -8.026 -3.497 1.00 95.19 91 TRP A CA 1
ATOM 719 C C . TRP A 1 91 ? -8.504 -8.221 -2.779 1.00 95.19 91 TRP A C 1
ATOM 721 O O . TRP A 1 91 ? -8.436 -8.922 -1.774 1.00 95.19 91 TRP A O 1
ATOM 731 N N . MET A 1 92 ? -7.440 -7.569 -3.255 1.00 94.50 92 MET A N 1
ATOM 732 C CA . MET A 1 92 ? -6.126 -7.650 -2.613 1.00 94.50 92 MET A CA 1
ATOM 733 C C . MET A 1 92 ? -6.118 -6.994 -1.231 1.00 94.50 92 MET A C 1
ATOM 735 O O . MET A 1 92 ? -5.505 -7.543 -0.317 1.00 94.50 92 MET A O 1
ATOM 739 N N . VAL A 1 93 ? -6.826 -5.872 -1.052 1.00 94.88 93 VAL A N 1
ATOM 740 C CA . VAL A 1 93 ? -7.011 -5.276 0.281 1.00 94.88 93 VAL A CA 1
ATOM 741 C C . VAL A 1 93 ? -7.736 -6.262 1.202 1.00 94.88 93 VAL A C 1
ATOM 743 O O . VAL A 1 93 ? -7.264 -6.541 2.301 1.00 94.88 93 VAL A O 1
ATOM 746 N N . ALA A 1 94 ? -8.829 -6.872 0.737 1.00 95.38 94 ALA A N 1
ATOM 747 C CA . ALA A 1 94 ? -9.558 -7.873 1.509 1.00 95.38 94 ALA A CA 1
ATOM 748 C C . ALA A 1 94 ? -8.668 -9.071 1.886 1.00 95.38 94 ALA A C 1
ATOM 750 O O . ALA A 1 94 ? -8.697 -9.504 3.032 1.00 95.38 94 ALA A O 1
ATOM 751 N N . GLN A 1 95 ? -7.819 -9.565 0.977 1.00 95.12 95 GLN A N 1
ATOM 752 C CA . GLN A 1 95 ? -6.859 -10.638 1.272 1.00 95.12 95 GLN A CA 1
ATOM 753 C C . GLN A 1 95 ? -5.839 -10.247 2.350 1.00 95.12 95 GLN A C 1
ATOM 755 O O . GLN A 1 95 ? -5.558 -11.049 3.240 1.00 95.12 95 GLN A O 1
ATOM 760 N N . GLN A 1 96 ? -5.298 -9.026 2.294 1.00 93.69 96 GLN A N 1
ATOM 761 C CA . GLN A 1 96 ? -4.362 -8.519 3.305 1.00 93.69 96 GLN A CA 1
ATOM 762 C C . GLN A 1 96 ? -5.019 -8.396 4.688 1.00 93.69 96 GLN A C 1
ATOM 764 O O . GLN A 1 96 ? -4.364 -8.635 5.705 1.00 93.69 96 GLN A O 1
ATOM 769 N N . LEU A 1 97 ? -6.303 -8.025 4.725 1.00 96.00 97 LEU A N 1
ATOM 770 C CA . LEU A 1 97 ? -7.049 -7.764 5.956 1.00 96.00 97 LEU A CA 1
ATOM 771 C C . LEU A 1 97 ? -7.771 -8.996 6.523 1.00 96.00 97 LEU A C 1
ATOM 773 O O . LEU A 1 97 ? -8.030 -9.039 7.722 1.00 96.00 97 LEU A O 1
ATOM 777 N N . ALA A 1 98 ? -8.053 -10.020 5.713 1.00 95.44 98 ALA A N 1
ATOM 778 C CA . ALA A 1 98 ? -8.853 -11.182 6.112 1.00 95.44 98 ALA A CA 1
ATOM 779 C C . ALA A 1 98 ? -8.304 -11.909 7.352 1.00 95.44 98 ALA A C 1
ATOM 781 O O . ALA A 1 98 ? -9.073 -12.374 8.191 1.00 95.44 98 ALA A O 1
ATOM 782 N N . GLY A 1 99 ? -6.976 -11.967 7.502 1.00 94.94 99 GLY A N 1
ATOM 783 C CA . GLY A 1 99 ? -6.320 -12.616 8.641 1.00 94.94 99 GLY A CA 1
ATOM 784 C C . GLY A 1 99 ? -6.494 -11.898 9.986 1.00 94.94 99 GLY A C 1
ATOM 785 O O . GLY A 1 99 ? -6.201 -12.484 11.023 1.00 94.94 99 GLY A O 1
ATOM 786 N N . TRP A 1 100 ? -6.975 -10.653 9.992 1.00 96.50 100 TRP A N 1
ATOM 787 C CA . TRP A 1 100 ? -7.154 -9.862 11.214 1.00 96.50 100 TRP A CA 1
ATOM 788 C C . TRP A 1 100 ? -8.468 -10.165 11.943 1.00 96.50 100 TRP A C 1
ATOM 790 O O . TRP A 1 100 ? -8.572 -9.926 13.151 1.00 96.50 100 TRP A O 1
ATOM 800 N N . GLY A 1 101 ? -9.461 -10.708 11.230 1.00 94.88 101 GLY A N 1
ATOM 801 C CA . GLY A 1 101 ? -10.781 -11.015 11.777 1.00 94.88 101 GLY A CA 1
ATOM 802 C C . GLY A 1 101 ? -11.385 -9.825 12.529 1.00 94.88 101 GLY A C 1
ATOM 803 O O . GLY A 1 101 ? -11.313 -8.690 12.072 1.00 94.88 101 GLY A O 1
ATOM 804 N N . ALA A 1 102 ? -11.921 -10.076 13.726 1.00 94.75 102 ALA A N 1
ATOM 805 C CA . ALA A 1 102 ? -12.542 -9.051 14.572 1.00 94.75 102 ALA A CA 1
ATOM 806 C C . ALA A 1 102 ? -11.558 -8.019 15.169 1.00 94.75 102 ALA A C 1
ATOM 808 O O . ALA A 1 102 ? -11.982 -7.088 15.850 1.00 94.75 102 ALA A O 1
ATOM 809 N N . SER A 1 103 ? -10.249 -8.170 14.945 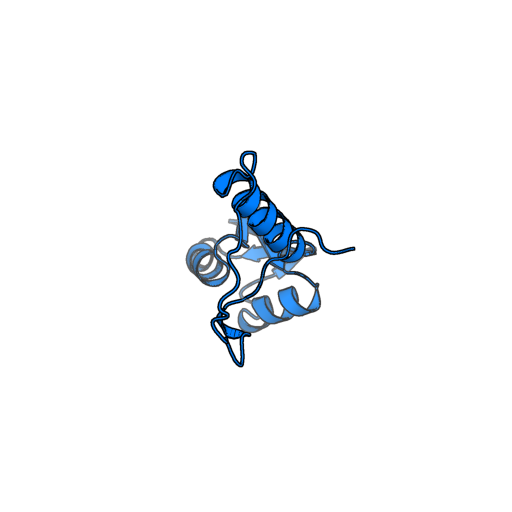1.00 96.25 103 SER A N 1
ATOM 810 C CA . SER A 1 103 ? -9.241 -7.222 15.445 1.00 96.25 103 SER A CA 1
ATOM 811 C C . SER A 1 103 ? -9.174 -5.932 14.625 1.00 96.25 103 SER A C 1
ATOM 813 O O . SER A 1 103 ? -8.508 -4.980 15.042 1.00 96.25 103 SER A O 1
ATOM 815 N N . ILE A 1 104 ? -9.827 -5.909 13.460 1.00 96.88 104 ILE A N 1
ATOM 816 C CA . ILE A 1 104 ? -9.903 -4.758 12.571 1.00 96.88 104 ILE A CA 1
ATOM 817 C C . ILE A 1 104 ? -11.343 -4.555 12.099 1.00 96.88 104 ILE A C 1
ATOM 819 O O . ILE A 1 104 ? -12.070 -5.517 11.865 1.00 96.88 104 ILE A O 1
ATOM 823 N N . GLU A 1 105 ? -11.750 -3.303 11.934 1.00 97.62 105 GLU A N 1
ATOM 824 C CA . GLU A 1 105 ? -13.027 -2.949 11.311 1.00 97.62 105 GLU A CA 1
ATOM 825 C C . GLU A 1 105 ? -12.751 -2.188 10.015 1.00 97.62 105 GLU A C 1
ATOM 827 O O . GLU A 1 105 ? -12.001 -1.215 10.032 1.00 97.62 105 GLU A O 1
ATOM 832 N N . VAL A 1 106 ? -13.341 -2.622 8.900 1.00 97.25 106 VAL A N 1
ATOM 833 C CA . VAL A 1 106 ? -13.292 -1.900 7.620 1.00 97.2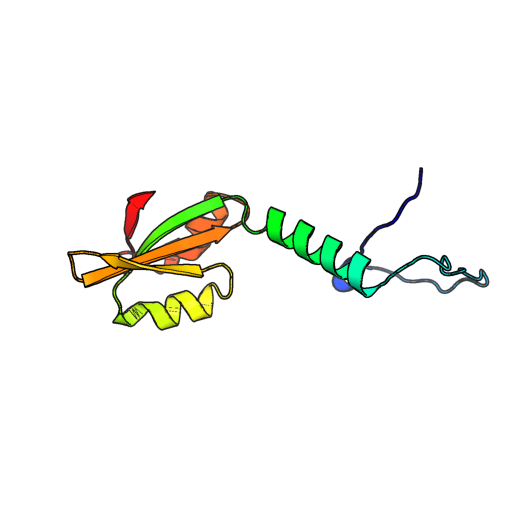5 106 VAL A CA 1
ATOM 834 C C . VAL A 1 106 ? -14.512 -0.992 7.536 1.00 97.25 106 VAL A C 1
ATOM 836 O O . VAL A 1 106 ? -15.635 -1.477 7.645 1.00 97.25 106 VAL A O 1
ATOM 839 N N . VAL A 1 107 ? -14.295 0.307 7.336 1.00 96.94 107 VAL A N 1
ATOM 840 C CA . VAL A 1 107 ? -15.362 1.326 7.375 1.00 96.94 107 VAL A CA 1
ATOM 841 C C . VAL A 1 107 ? -15.557 2.077 6.055 1.00 96.94 107 VAL A C 1
ATOM 843 O O . VAL A 1 107 ? -16.459 2.907 5.961 1.00 96.94 107 VAL A O 1
ATOM 846 N N . GLY A 1 108 ? -14.736 1.804 5.037 1.00 91.75 108 GLY A N 1
ATOM 847 C CA . GLY A 1 108 ? -14.833 2.406 3.702 1.00 91.75 108 GLY A CA 1
ATOM 848 C C . GLY A 1 108 ? -13.653 2.069 2.816 1.00 91.75 108 GLY A C 1
ATOM 849 O O . GLY A 1 108 ? -12.645 1.576 3.366 1.00 91.75 108 GLY A O 1
#

Foldseek 3Di:
DDDDDDDDPVPDPDDDDDPDDDDDPPPDDPVVVVVVV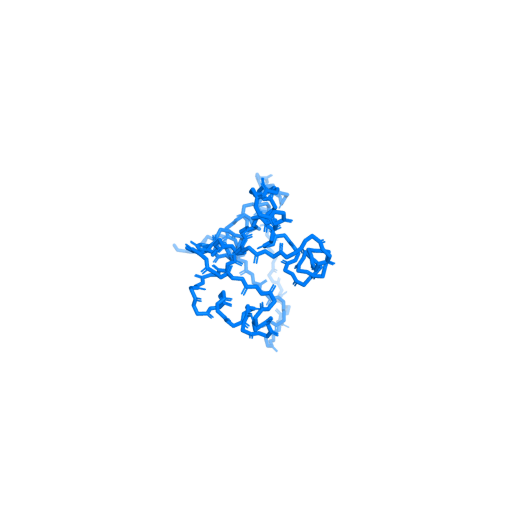VVVVVCQFFVDKWKKWAAPVCVVVLCVLQPPQKAWPAADPVRTTIIIGGGNDPVVVCVSCVVCPPRMDTDD

Radius of gyration: 20.39 Å; chains: 1; bounding box: 44×30×54 Å

InterPro domains:
  IPR057727 WCX domain [PF25583] (48-107)

pLDDT: mean 91.81, std 7.38, range [52.5, 98.44]

Secondary structure (DSSP, 8-state):
--------GGG-S-----SPPPPPPTT--HHHHHHHHHHHHHHHHTSEEEEEEEETTTHHHHHHHHGGGEEEEEE-TTSEEEEEEEESSHHHHHHHHHTTGGGEEE--

Sequence (108 aa):
DRGRRTFRVERISEMVVTAETADRPEDFDLSEAWQQVVDEVERHRSTTAATVLISARLLPILRNQQGRHCVVDGPIDDGRIRTRVTAPTAWMVAQQLAGWGASIEVVG